Protein AF-A0A2E8JGP3-F1 (afdb_monomer_lite)

pLDDT: mean 79.1, std 20.98, range [27.05, 97.81]

Foldseek 3Di:
DQAAAPVRCLVPVLVLLADEEEEEEEEQDPPQQQVQQQQLQLQDTQAYEYEEQDDDDHDPPGDPRYDYHHDNCVPDDDVVVVVVSSCVSNPPYHYHYDYRQKHWDDPPSVPHHPRRVVVVVVVVVDPDDDTDTDRDADPDPPDPVRGDDPVPDPPPPDPDDDD

Structure (mmCIF, N/CA/C/O backbone):
data_AF-A0A2E8JGP3-F1
#
_entry.id   AF-A0A2E8JGP3-F1
#
loop_
_atom_site.group_PDB
_atom_site.id
_atom_site.type_symbol
_atom_site.label_atom_id
_atom_site.label_alt_id
_atom_site.label_comp_id
_atom_site.label_asym_id
_atom_site.label_entity_id
_atom_site.label_seq_id
_atom_site.pdbx_PDB_ins_code
_atom_site.Cartn_x
_atom_site.Cartn_y
_atom_site.Cartn_z
_atom_site.occupancy
_atom_site.B_iso_or_equiv
_atom_site.auth_seq_id
_atom_site.auth_comp_id
_atom_site.auth_asym_id
_atom_site.auth_atom_id
_atom_site.pdbx_PDB_model_num
ATOM 1 N N . MET A 1 1 ? 12.084 -7.827 -4.586 1.00 92.44 1 MET A N 1
ATOM 2 C CA . MET A 1 1 ? 10.658 -8.153 -4.754 1.00 92.44 1 MET A CA 1
ATOM 3 C C . MET A 1 1 ? 10.393 -9.460 -4.047 1.00 92.44 1 MET A C 1
ATOM 5 O O . MET A 1 1 ? 11.198 -10.370 -4.216 1.00 92.44 1 MET A O 1
ATOM 9 N N . ASP A 1 2 ? 9.310 -9.537 -3.280 1.00 96.06 2 ASP A N 1
ATOM 10 C CA . ASP A 1 2 ? 8.872 -10.766 -2.605 1.00 96.06 2 ASP A CA 1
ATOM 11 C C . ASP A 1 2 ? 8.169 -11.708 -3.589 1.00 96.06 2 ASP A C 1
ATOM 13 O O . ASP A 1 2 ? 8.316 -12.922 -3.492 1.00 96.06 2 ASP A O 1
ATOM 17 N N . TYR A 1 3 ? 7.465 -11.135 -4.573 1.00 97.81 3 TYR A N 1
ATOM 18 C CA . TYR A 1 3 ? 6.822 -11.860 -5.668 1.00 97.81 3 TYR A CA 1
ATOM 19 C C . TYR A 1 3 ? 7.290 -11.325 -7.020 1.00 97.81 3 TYR A C 1
ATOM 21 O O . TYR A 1 3 ? 7.311 -10.113 -7.258 1.00 97.81 3 TYR A O 1
ATOM 29 N N . ALA A 1 4 ? 7.642 -12.236 -7.928 1.00 96.69 4 ALA A N 1
ATOM 30 C CA . ALA A 1 4 ? 8.218 -11.883 -9.230 1.00 96.69 4 ALA A CA 1
ATOM 31 C C . ALA A 1 4 ? 7.174 -11.434 -10.269 1.00 96.69 4 ALA A C 1
ATOM 33 O O . ALA A 1 4 ? 7.537 -10.955 -11.340 1.00 96.69 4 ALA A O 1
ATOM 34 N N . SER A 1 5 ? 5.882 -11.619 -9.987 1.00 95.69 5 SER A N 1
ATOM 35 C CA . SER A 1 5 ? 4.768 -11.186 -10.840 1.00 95.69 5 SER A CA 1
ATOM 36 C C . SER A 1 5 ? 3.443 -11.189 -10.070 1.00 95.69 5 SER A C 1
ATOM 38 O O . SER A 1 5 ? 3.341 -11.795 -8.999 1.00 95.69 5 SER A O 1
ATOM 40 N N . LEU A 1 6 ? 2.392 -10.598 -10.651 1.00 94.56 6 LEU A N 1
ATOM 41 C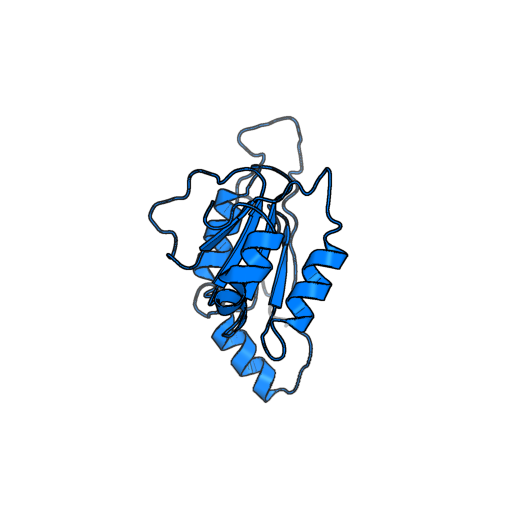 CA . LEU A 1 6 ? 1.020 -10.736 -10.139 1.00 94.56 6 LEU A CA 1
ATOM 42 C C . LEU A 1 6 ? 0.563 -12.192 -10.064 1.00 94.56 6 LEU A C 1
ATOM 44 O O . LEU A 1 6 ? -0.092 -12.579 -9.101 1.00 94.56 6 LEU A O 1
ATOM 48 N N . ASP A 1 7 ? 0.893 -13.010 -11.062 1.00 94.75 7 ASP A N 1
ATOM 49 C CA . ASP A 1 7 ? 0.491 -14.416 -11.070 1.00 94.75 7 ASP A CA 1
ATOM 50 C C . ASP A 1 7 ? 1.155 -15.210 -9.952 1.00 94.75 7 ASP A C 1
ATOM 52 O O . ASP A 1 7 ? 0.508 -16.066 -9.349 1.00 94.75 7 ASP A O 1
ATOM 56 N N . ASP A 1 8 ? 2.420 -14.917 -9.659 1.00 96.69 8 ASP A N 1
ATOM 57 C CA . ASP A 1 8 ? 3.123 -15.479 -8.509 1.00 96.69 8 ASP A CA 1
ATOM 58 C C . ASP A 1 8 ? 2.435 -15.060 -7.200 1.00 96.69 8 ASP A C 1
ATOM 60 O O . ASP A 1 8 ? 1.972 -15.916 -6.445 1.00 96.69 8 ASP A O 1
ATOM 64 N N . PHE A 1 9 ? 2.198 -13.756 -7.008 1.00 97.06 9 PHE A N 1
ATOM 65 C CA . PHE A 1 9 ? 1.468 -13.237 -5.847 1.00 97.06 9 PHE A CA 1
ATOM 66 C C . PHE A 1 9 ? 0.085 -13.885 -5.673 1.00 97.06 9 PHE A C 1
ATOM 68 O O . PHE A 1 9 ? -0.279 -14.327 -4.581 1.00 97.06 9 PHE A O 1
ATOM 75 N N . PHE A 1 10 ? -0.691 -14.022 -6.747 1.00 95.00 10 PHE A N 1
ATOM 76 C CA . PHE A 1 10 ? -2.006 -14.653 -6.679 1.00 95.00 10 PHE A CA 1
ATOM 77 C C . PHE A 1 10 ? -1.952 -16.168 -6.477 1.00 95.00 10 PHE A C 1
ATOM 79 O O . PHE A 1 10 ? -2.970 -16.740 -6.094 1.00 95.00 10 PHE A O 1
ATOM 86 N N . LYS A 1 11 ? -0.825 -16.839 -6.724 1.00 96.12 11 LYS A N 1
ATOM 87 C CA . LYS A 1 11 ? -0.667 -18.279 -6.469 1.00 96.12 11 LYS A CA 1
ATOM 88 C C . LYS A 1 11 ? -0.225 -18.553 -5.034 1.00 96.12 11 LYS A C 1
ATOM 90 O O . LYS A 1 11 ? -0.820 -19.414 -4.389 1.00 96.12 11 LYS A O 1
ATOM 95 N N . SER A 1 12 ? 0.768 -17.822 -4.533 1.00 95.88 12 SER A N 1
ATOM 96 C CA . SER A 1 12 ? 1.461 -18.119 -3.269 1.00 95.88 12 SER A CA 1
ATOM 97 C C . SER A 1 12 ? 1.223 -17.067 -2.168 1.00 95.88 12 SER A C 1
ATOM 99 O O . SER A 1 12 ? 1.230 -17.391 -0.978 1.00 95.88 12 SER A O 1
ATOM 101 N N . GLY A 1 13 ? 0.902 -15.826 -2.537 1.00 94.44 13 GLY A N 1
ATOM 102 C CA . GLY A 1 13 ? 0.777 -14.679 -1.629 1.00 94.44 13 GLY A CA 1
ATOM 103 C C . GLY A 1 13 ? -0.616 -14.382 -1.073 1.00 94.44 13 GLY A C 1
ATOM 104 O O . GLY A 1 13 ? -0.772 -13.433 -0.307 1.00 94.44 13 GLY A O 1
ATOM 105 N N . LYS A 1 14 ? -1.635 -15.197 -1.379 1.00 93.44 14 LYS A N 1
ATOM 106 C CA . LYS A 1 14 ? -3.031 -14.970 -0.931 1.00 93.44 14 LYS A CA 1
ATOM 107 C C . LYS A 1 14 ? -3.185 -14.804 0.583 1.00 93.44 14 LYS A C 1
ATOM 109 O O . LYS A 1 14 ? -4.098 -14.122 1.030 1.00 93.44 14 LYS A O 1
ATOM 114 N N . HIS A 1 15 ? -2.307 -15.419 1.372 1.00 94.69 15 HIS A N 1
ATOM 115 C CA . HIS A 1 15 ? -2.328 -15.326 2.831 1.00 94.69 15 HIS A CA 1
ATOM 116 C C . HIS A 1 15 ? -2.130 -13.885 3.345 1.00 94.69 15 HIS A C 1
ATOM 118 O O . HIS A 1 15 ? -2.603 -13.547 4.428 1.00 94.69 15 HIS A O 1
ATOM 124 N N . HIS A 1 16 ? -1.506 -13.004 2.553 1.00 95.50 16 HIS A N 1
ATOM 125 C CA . HIS A 1 16 ? -1.406 -11.575 2.859 1.00 95.50 16 HIS A CA 1
ATOM 126 C C . HIS A 1 16 ? -2.755 -10.842 2.800 1.00 95.50 16 HIS A C 1
ATOM 128 O O . HIS A 1 16 ? -2.884 -9.777 3.392 1.00 95.50 16 HIS A O 1
ATOM 134 N N . LEU A 1 17 ? -3.758 -11.412 2.126 1.00 95.00 17 LEU A N 1
ATOM 135 C CA . LEU A 1 17 ? -5.084 -10.818 1.938 1.00 95.00 17 LEU A CA 1
ATOM 136 C C . LEU A 1 17 ? -6.137 -11.341 2.931 1.00 95.00 17 LEU A C 1
ATOM 138 O O . LEU A 1 17 ? -7.307 -10.997 2.822 1.00 95.00 17 LEU A O 1
ATOM 142 N N . GLN A 1 18 ? -5.749 -12.192 3.885 1.00 92.25 18 GLN A N 1
ATOM 143 C CA . GLN A 1 18 ? -6.699 -12.913 4.743 1.00 92.25 18 GLN A CA 1
ATOM 144 C C . GLN A 1 18 ? -7.050 -12.196 6.051 1.00 92.25 18 GLN A C 1
ATOM 146 O O . GLN A 1 18 ? -7.969 -12.635 6.742 1.00 92.25 18 GLN A O 1
ATOM 151 N N . LYS A 1 19 ? -6.310 -11.149 6.444 1.00 91.31 19 LYS A N 1
ATOM 152 C CA . LYS A 1 19 ? -6.510 -10.503 7.747 1.00 91.31 19 LYS A CA 1
ATOM 153 C C . LYS A 1 19 ? -6.157 -9.019 7.762 1.00 91.31 19 LYS A C 1
ATOM 155 O O . LYS A 1 19 ? -5.018 -8.647 7.485 1.00 91.31 19 LYS A O 1
ATOM 160 N N . GLY A 1 20 ? -7.099 -8.243 8.292 1.00 87.56 20 GLY A N 1
ATOM 161 C CA . GLY A 1 20 ? -6.920 -6.872 8.758 1.00 87.56 20 GLY A CA 1
ATOM 162 C C . GLY A 1 20 ? -7.116 -5.825 7.663 1.00 87.56 20 GLY A C 1
ATOM 163 O O . GLY A 1 20 ? -7.402 -6.175 6.521 1.00 87.56 20 GLY A O 1
ATOM 164 N N . PRO A 1 21 ? -6.974 -4.531 8.000 1.00 94.31 21 PRO A N 1
ATOM 165 C CA . PRO A 1 21 ? -6.904 -3.486 6.992 1.00 94.31 21 PRO A CA 1
ATOM 166 C C . PRO A 1 21 ? -5.674 -3.690 6.110 1.00 94.31 21 PRO A C 1
ATOM 168 O O . PRO A 1 21 ? -4.544 -3.769 6.610 1.00 94.31 21 PRO A O 1
ATOM 171 N N . ILE A 1 22 ? -5.903 -3.759 4.806 1.00 95.56 22 ILE A N 1
ATOM 172 C CA . ILE A 1 22 ? -4.887 -3.962 3.780 1.00 95.56 22 ILE A CA 1
ATOM 173 C C . ILE A 1 22 ? -4.794 -2.689 2.943 1.00 95.56 22 ILE A C 1
ATOM 175 O O . ILE A 1 22 ? -5.798 -2.206 2.428 1.00 95.56 22 ILE A O 1
ATOM 179 N N . ALA A 1 23 ? -3.583 -2.165 2.807 1.00 95.88 23 ALA A N 1
ATOM 180 C CA . ALA A 1 23 ? -3.260 -1.081 1.892 1.00 95.88 23 ALA A CA 1
ATOM 181 C C . ALA A 1 23 ? -2.669 -1.653 0.599 1.00 95.88 23 ALA A C 1
ATOM 183 O O . ALA A 1 23 ? -1.815 -2.539 0.652 1.00 95.88 23 ALA A O 1
ATOM 184 N N . LEU A 1 24 ? -3.098 -1.131 -0.544 1.00 96.75 24 LEU A N 1
ATOM 185 C CA . LEU A 1 24 ? -2.589 -1.449 -1.871 1.00 96.75 24 LEU A CA 1
ATOM 186 C C . LEU A 1 24 ? -1.980 -0.184 -2.478 1.00 96.75 24 LEU A C 1
ATOM 188 O O . LEU A 1 24 ? -2.687 0.800 -2.667 1.00 96.75 24 LEU A O 1
ATOM 192 N N . ILE A 1 25 ? -0.690 -0.225 -2.790 1.00 95.81 25 ILE A N 1
ATOM 193 C CA . ILE A 1 25 ? 0.025 0.882 -3.427 1.00 95.81 25 ILE A CA 1
ATOM 194 C C . ILE A 1 25 ? 0.273 0.511 -4.882 1.00 95.81 25 ILE A C 1
ATOM 196 O O . ILE A 1 25 ? 0.984 -0.458 -5.155 1.00 95.81 25 ILE A O 1
ATOM 200 N N . PHE A 1 26 ? -0.296 1.274 -5.806 1.00 95.75 26 PHE A N 1
ATOM 201 C CA . PHE A 1 26 ? -0.002 1.185 -7.232 1.00 95.75 26 PHE A CA 1
ATOM 202 C C . PHE A 1 26 ? 1.055 2.238 -7.567 1.00 95.75 26 PHE A C 1
ATOM 204 O O . PHE A 1 26 ? 0.733 3.405 -7.742 1.00 95.75 26 PHE A O 1
ATOM 211 N N . ALA A 1 27 ? 2.328 1.842 -7.580 1.00 94.06 27 ALA A N 1
ATOM 212 C CA . ALA A 1 27 ? 3.422 2.781 -7.806 1.00 94.06 27 ALA A CA 1
ATOM 213 C C . ALA A 1 27 ? 3.753 2.867 -9.298 1.00 94.06 27 ALA A C 1
ATOM 215 O O . ALA A 1 27 ? 4.270 1.908 -9.883 1.00 94.06 27 ALA A O 1
ATOM 216 N N . GLU A 1 28 ? 3.440 4.008 -9.905 1.00 89.25 28 GLU A N 1
ATOM 217 C CA . GLU A 1 28 ? 3.705 4.261 -11.323 1.00 89.25 28 GLU A CA 1
ATOM 218 C C . GLU A 1 28 ? 5.183 4.591 -11.547 1.00 89.25 28 GLU A C 1
ATOM 220 O O . GLU A 1 28 ? 5.796 4.094 -12.491 1.00 89.25 28 GLU A O 1
ATOM 225 N N . ASP A 1 29 ? 5.786 5.336 -10.624 1.00 88.75 29 ASP A N 1
ATOM 226 C CA . ASP A 1 29 ? 7.205 5.677 -10.621 1.00 88.75 29 ASP A CA 1
ATOM 227 C C . ASP A 1 29 ? 7.793 5.662 -9.193 1.00 88.75 29 ASP A C 1
ATOM 229 O O . ASP A 1 29 ? 7.193 5.140 -8.247 1.00 88.75 29 ASP A O 1
ATOM 233 N N . ASP A 1 30 ? 9.030 6.137 -9.049 1.00 89.06 30 ASP A N 1
ATOM 234 C CA . ASP A 1 30 ? 9.745 6.215 -7.776 1.00 89.06 30 ASP A CA 1
ATOM 235 C C . ASP A 1 30 ? 9.542 7.546 -7.031 1.00 89.06 30 ASP A C 1
ATOM 237 O O . ASP A 1 30 ? 9.991 7.675 -5.884 1.00 89.06 30 ASP A O 1
ATOM 241 N N . VAL A 1 31 ? 8.836 8.514 -7.626 1.00 88.88 31 VAL A N 1
ATOM 242 C CA . VAL A 1 31 ? 8.618 9.842 -7.044 1.00 88.88 31 VAL A CA 1
ATOM 243 C C . VAL A 1 31 ? 7.714 9.718 -5.820 1.00 88.88 31 VAL A C 1
ATOM 245 O O . VAL A 1 31 ? 6.646 9.113 -5.867 1.00 88.88 31 VAL A O 1
ATOM 248 N N . GLU A 1 32 ? 8.159 10.264 -4.683 1.00 90.06 32 GLU A N 1
ATOM 249 C CA . GLU A 1 32 ? 7.442 10.219 -3.397 1.00 90.06 32 GLU A CA 1
ATOM 250 C C . GLU A 1 32 ? 7.066 8.812 -2.898 1.00 90.06 32 GLU A C 1
ATOM 252 O O . GLU A 1 32 ? 6.307 8.650 -1.939 1.00 90.06 32 GLU A O 1
ATOM 257 N N . LEU A 1 33 ? 7.614 7.751 -3.491 1.00 92.56 33 LEU A N 1
ATOM 258 C CA . LEU A 1 33 ? 7.210 6.399 -3.135 1.00 92.56 33 LEU A CA 1
ATOM 259 C C . LEU A 1 33 ? 7.673 6.021 -1.720 1.00 92.56 33 LEU A C 1
ATOM 261 O O . LEU A 1 33 ? 6.925 5.416 -0.952 1.00 92.56 33 LEU A O 1
ATOM 265 N N . ALA A 1 34 ? 8.896 6.404 -1.343 1.00 92.69 34 ALA A N 1
ATOM 266 C CA . ALA A 1 34 ? 9.446 6.106 -0.021 1.00 92.69 34 ALA A CA 1
ATOM 267 C C . ALA A 1 34 ? 8.680 6.818 1.109 1.00 92.69 34 ALA A C 1
ATOM 269 O O . ALA A 1 34 ? 8.364 6.193 2.126 1.00 92.69 34 ALA A O 1
ATOM 270 N N . SER A 1 35 ? 8.353 8.101 0.928 1.00 92.06 35 SER A N 1
ATOM 271 C CA . SER A 1 35 ? 7.560 8.906 1.868 1.00 92.06 35 SER A CA 1
ATOM 272 C C . SER A 1 35 ? 6.128 8.381 1.971 1.00 92.06 35 SER A C 1
ATOM 274 O O . SER A 1 35 ? 5.627 8.188 3.082 1.00 92.06 35 SER A O 1
ATOM 276 N N . THR A 1 36 ? 5.516 8.033 0.839 1.00 93.25 36 THR A N 1
ATOM 277 C CA . THR A 1 36 ? 4.190 7.402 0.771 1.00 93.25 36 THR A CA 1
ATOM 278 C C . THR A 1 36 ? 4.147 6.085 1.553 1.00 93.25 36 THR A C 1
ATOM 280 O O . THR A 1 36 ? 3.269 5.880 2.399 1.00 93.25 36 THR A O 1
ATOM 283 N N . ILE A 1 37 ? 5.120 5.194 1.327 1.00 93.81 37 ILE A N 1
ATOM 284 C CA . ILE A 1 37 ? 5.241 3.919 2.051 1.00 93.81 37 ILE A CA 1
ATOM 285 C C . ILE A 1 37 ? 5.421 4.173 3.553 1.00 93.81 37 ILE A C 1
ATOM 287 O O . ILE A 1 37 ? 4.745 3.546 4.377 1.00 93.81 37 ILE A O 1
ATOM 291 N N . LEU A 1 38 ? 6.308 5.102 3.927 1.00 92.56 38 LEU A N 1
ATOM 292 C CA . LEU A 1 38 ? 6.578 5.428 5.325 1.00 92.56 38 LEU A CA 1
ATOM 293 C C . LEU A 1 38 ? 5.325 5.951 6.035 1.00 92.56 38 LEU A C 1
ATOM 295 O O . LEU A 1 38 ? 5.033 5.492 7.142 1.00 92.56 38 LEU A O 1
ATOM 299 N N . HIS A 1 39 ? 4.576 6.862 5.409 1.00 91.88 39 HIS A N 1
ATOM 300 C CA . HIS A 1 39 ? 3.327 7.405 5.947 1.00 91.88 39 HIS A CA 1
ATOM 301 C C . HIS A 1 39 ? 2.331 6.294 6.277 1.00 91.88 39 HIS A C 1
ATOM 303 O O . HIS A 1 39 ? 1.957 6.110 7.436 1.00 91.88 39 HIS A O 1
ATOM 309 N N . HIS A 1 40 ? 1.989 5.461 5.294 1.00 93.12 40 HIS A N 1
ATOM 310 C CA . HIS A 1 40 ? 0.999 4.398 5.477 1.00 93.12 40 HIS A CA 1
ATOM 311 C C . HIS A 1 40 ? 1.473 3.309 6.448 1.00 93.12 40 HIS A C 1
ATOM 313 O O . HIS A 1 40 ? 0.659 2.725 7.167 1.00 93.12 40 HIS A O 1
ATOM 319 N N . SER A 1 41 ? 2.785 3.075 6.564 1.00 92.69 41 SER A N 1
ATOM 320 C CA . SER A 1 41 ? 3.339 2.162 7.578 1.00 92.69 41 SER A CA 1
ATOM 321 C C . SER A 1 41 ? 3.034 2.612 9.011 1.00 92.69 41 SER A C 1
ATOM 323 O O . SER A 1 41 ? 2.792 1.784 9.900 1.00 92.69 41 SER A O 1
ATOM 325 N N . LYS A 1 42 ? 2.980 3.929 9.244 1.00 92.31 42 LYS A N 1
ATOM 326 C CA . LYS A 1 42 ? 2.681 4.509 10.557 1.00 92.31 42 LYS A CA 1
ATOM 327 C C . LYS A 1 42 ? 1.197 4.402 10.895 1.00 92.31 42 LYS A C 1
ATOM 329 O O . LYS A 1 42 ? 0.884 4.119 12.049 1.00 92.31 42 LYS A O 1
ATOM 334 N N . LEU A 1 43 ? 0.317 4.467 9.891 1.00 92.69 43 LEU A N 1
ATOM 335 C CA . LEU A 1 43 ? -1.143 4.388 10.049 1.00 92.69 43 LEU A CA 1
ATOM 336 C C . LEU A 1 43 ? -1.662 3.026 10.549 1.00 92.69 43 LEU A C 1
ATOM 338 O O . LEU A 1 43 ? -2.826 2.905 10.925 1.00 92.69 43 LEU A O 1
ATOM 342 N N . GLY A 1 44 ? -0.822 1.986 10.593 1.00 92.50 44 GLY A N 1
ATOM 343 C CA . GLY A 1 44 ? -1.174 0.722 11.249 1.00 92.50 44 GLY A CA 1
ATOM 344 C C . GLY A 1 44 ? -1.991 -0.247 10.392 1.00 92.50 44 GLY A C 1
ATOM 345 O O . GLY A 1 44 ? -2.735 -1.061 10.937 1.00 92.50 44 GLY A O 1
ATOM 346 N N . PHE A 1 45 ? -1.833 -0.205 9.066 1.00 94.19 45 PHE A N 1
ATOM 347 C CA . PHE A 1 45 ? -2.299 -1.290 8.197 1.00 94.19 45 PHE A CA 1
ATOM 348 C C . PHE A 1 45 ? -1.679 -2.631 8.616 1.00 94.19 45 PHE A C 1
ATOM 350 O O . PHE A 1 45 ? -0.513 -2.704 9.012 1.00 94.19 45 PHE A O 1
ATOM 357 N N . THR A 1 46 ? -2.441 -3.720 8.507 1.00 94.81 46 THR A N 1
ATOM 358 C CA . THR A 1 46 ? -1.919 -5.067 8.801 1.00 94.81 46 THR A CA 1
ATOM 359 C C . THR A 1 46 ? -0.952 -5.524 7.717 1.00 94.81 46 THR A C 1
ATOM 361 O O . THR A 1 46 ? 0.075 -6.138 8.018 1.00 94.81 46 THR A O 1
ATOM 364 N N . LYS A 1 47 ? -1.262 -5.192 6.462 1.00 95.69 47 LYS A N 1
ATOM 365 C CA . LYS A 1 47 ? -0.395 -5.410 5.306 1.00 95.69 47 LYS A CA 1
ATOM 366 C C . LYS A 1 47 ? -0.430 -4.199 4.392 1.00 95.69 47 LYS A C 1
ATOM 368 O O . LYS A 1 47 ? -1.487 -3.610 4.188 1.00 95.69 47 LYS A O 1
ATOM 373 N N . ILE A 1 48 ? 0.731 -3.869 3.843 1.00 96.44 48 ILE A N 1
ATOM 374 C CA . ILE A 1 48 ? 0.875 -2.929 2.736 1.00 96.44 48 ILE A CA 1
ATOM 375 C C . ILE A 1 48 ? 1.411 -3.749 1.571 1.00 96.44 48 ILE A C 1
ATOM 377 O O . ILE A 1 48 ? 2.473 -4.354 1.688 1.00 96.44 48 ILE A O 1
ATOM 381 N N . ILE A 1 49 ? 0.665 -3.826 0.478 1.00 97.38 49 ILE A N 1
ATOM 382 C CA . ILE A 1 49 ? 1.076 -4.534 -0.731 1.00 97.38 49 ILE A CA 1
ATOM 383 C C . ILE A 1 49 ? 1.378 -3.480 -1.781 1.00 97.38 49 ILE A C 1
ATOM 385 O O . ILE A 1 49 ? 0.504 -2.695 -2.132 1.00 97.38 49 ILE A O 1
ATOM 389 N N . ILE A 1 50 ? 2.612 -3.460 -2.266 1.00 96.88 50 ILE A N 1
ATOM 390 C CA . ILE A 1 50 ? 3.049 -2.540 -3.307 1.00 96.88 50 ILE A CA 1
ATOM 391 C C . ILE A 1 50 ? 3.203 -3.277 -4.636 1.00 96.88 50 ILE A C 1
ATOM 393 O O . ILE A 1 50 ? 3.878 -4.305 -4.714 1.00 96.88 50 ILE A O 1
ATOM 397 N N . PHE A 1 51 ? 2.594 -2.717 -5.676 1.00 96.69 51 PHE A N 1
ATOM 398 C CA . PHE A 1 51 ? 2.727 -3.125 -7.068 1.00 96.69 51 PHE A CA 1
ATOM 399 C C . PHE A 1 51 ? 3.649 -2.125 -7.764 1.00 96.69 51 PHE A C 1
ATOM 401 O O . PHE A 1 51 ? 3.268 -0.976 -7.965 1.00 96.69 51 PHE A O 1
ATOM 408 N N . THR A 1 52 ? 4.879 -2.541 -8.065 1.00 95.19 52 THR A N 1
ATOM 409 C CA . THR A 1 52 ? 5.916 -1.650 -8.611 1.00 95.19 52 THR A CA 1
ATOM 410 C C . THR A 1 52 ? 6.936 -2.411 -9.456 1.00 95.19 52 THR A C 1
ATOM 412 O O . THR A 1 52 ? 7.117 -3.619 -9.292 1.00 95.19 52 THR A O 1
ATOM 415 N N . LYS A 1 53 ? 7.664 -1.708 -10.328 1.00 94.44 53 LYS A N 1
ATOM 416 C CA . LYS A 1 53 ? 8.823 -2.249 -11.061 1.00 94.44 53 LYS A CA 1
ATOM 417 C C . LYS A 1 53 ? 10.086 -2.290 -10.203 1.00 94.44 53 LYS A C 1
ATOM 419 O O . LYS A 1 53 ? 10.926 -3.169 -10.400 1.00 94.44 53 LYS A O 1
ATOM 424 N N . ALA A 1 54 ? 10.224 -1.359 -9.262 1.00 93.81 54 ALA A N 1
ATOM 425 C CA . ALA A 1 54 ? 11.413 -1.200 -8.435 1.00 93.81 54 ALA A CA 1
ATOM 426 C C . ALA A 1 54 ? 11.048 -0.691 -7.035 1.00 93.81 54 ALA A C 1
ATOM 428 O O . ALA A 1 54 ? 10.172 0.150 -6.868 1.00 93.81 54 ALA A O 1
ATOM 429 N N . MET A 1 55 ? 11.732 -1.217 -6.020 1.00 93.62 55 MET A N 1
ATOM 430 C CA . MET A 1 55 ? 11.579 -0.743 -4.646 1.00 93.62 55 MET A CA 1
ATOM 431 C C . MET A 1 55 ? 12.497 0.457 -4.404 1.00 93.62 55 MET A C 1
ATOM 433 O O . MET A 1 55 ? 13.670 0.378 -4.781 1.00 93.62 55 MET A O 1
ATOM 437 N N . PRO A 1 56 ? 12.020 1.523 -3.739 1.00 91.94 56 PRO A N 1
ATOM 438 C CA . PRO A 1 56 ? 12.894 2.598 -3.305 1.00 91.94 56 PRO A CA 1
ATOM 439 C C . PRO A 1 56 ? 13.726 2.145 -2.101 1.00 91.94 56 PRO A C 1
ATOM 441 O O . PRO A 1 56 ? 13.400 1.170 -1.414 1.00 91.94 56 PRO A O 1
ATOM 444 N N . THR A 1 57 ? 14.776 2.900 -1.792 1.00 90.81 57 THR A N 1
ATOM 445 C CA . THR A 1 57 ? 15.460 2.771 -0.504 1.00 90.81 57 THR A CA 1
ATOM 446 C C . THR A 1 57 ? 14.530 3.264 0.602 1.00 90.81 57 THR A C 1
ATOM 448 O O . THR A 1 57 ? 14.124 4.424 0.601 1.00 90.81 57 THR A O 1
ATOM 451 N N . LEU A 1 58 ? 14.181 2.385 1.543 1.00 89.06 58 LEU A N 1
ATOM 452 C CA . LEU A 1 58 ? 13.308 2.725 2.665 1.00 89.06 58 LEU A CA 1
ATOM 453 C C . LEU A 1 58 ? 14.120 3.137 3.904 1.00 89.06 58 LEU A C 1
ATOM 455 O O . LEU A 1 58 ? 15.170 2.540 4.163 1.00 89.06 58 LEU A O 1
ATOM 459 N N . PRO A 1 59 ? 13.633 4.111 4.695 1.00 81.44 59 PRO A N 1
ATOM 460 C CA . PRO A 1 59 ? 14.202 4.434 6.002 1.00 81.44 59 PRO A CA 1
ATOM 461 C C . PRO A 1 59 ? 14.145 3.249 6.973 1.00 81.44 59 PRO A C 1
ATOM 463 O O . PRO A 1 59 ? 13.288 2.367 6.860 1.00 81.44 59 PRO A O 1
ATOM 466 N N . SER A 1 60 ? 15.036 3.238 7.964 1.00 79.75 60 SER A N 1
ATOM 467 C CA . SER A 1 60 ? 15.126 2.158 8.954 1.00 79.75 60 SER A CA 1
ATOM 468 C C . SER A 1 60 ? 13.922 2.096 9.900 1.00 79.75 60 SER A C 1
ATOM 470 O O . SER A 1 60 ? 13.679 1.045 10.491 1.00 79.75 60 SER A O 1
ATOM 472 N N . GLU A 1 61 ? 13.142 3.175 10.033 1.00 76.50 61 GLU A N 1
ATOM 473 C CA . GLU A 1 61 ? 11.953 3.229 10.896 1.00 76.50 61 GLU A CA 1
ATOM 474 C C . GLU A 1 61 ? 10.713 2.531 10.303 1.00 76.50 61 GLU A C 1
ATOM 476 O O . GLU A 1 61 ? 9.636 2.540 10.908 1.00 76.50 61 GLU A O 1
ATOM 481 N N . PHE A 1 62 ? 10.833 1.935 9.117 1.00 80.12 62 PHE A N 1
ATOM 482 C CA . PHE A 1 62 ? 9.731 1.273 8.433 1.00 80.12 62 PHE A CA 1
ATOM 483 C C . PHE A 1 62 ? 9.284 -0.023 9.146 1.00 80.12 62 PHE A C 1
ATOM 485 O O . PHE A 1 62 ? 10.091 -0.890 9.489 1.00 80.12 62 PHE A O 1
ATOM 492 N N . LYS A 1 63 ? 7.969 -0.197 9.352 1.00 74.62 63 LYS A N 1
ATOM 493 C CA . LYS A 1 63 ? 7.409 -1.426 9.948 1.00 74.62 63 LYS A CA 1
ATOM 494 C C . LYS A 1 63 ? 7.476 -2.583 8.955 1.00 74.62 63 LYS A C 1
ATOM 496 O O . LYS A 1 63 ? 7.029 -2.439 7.833 1.00 74.62 63 LYS A O 1
ATOM 501 N N . ASN A 1 64 ? 7.915 -3.770 9.377 1.00 79.06 64 ASN A N 1
ATOM 502 C CA . ASN A 1 64 ? 8.074 -4.942 8.499 1.00 79.06 64 ASN A CA 1
ATOM 503 C C . ASN A 1 64 ? 6.740 -5.620 8.073 1.00 79.06 64 ASN A C 1
ATOM 505 O O . ASN A 1 64 ? 6.528 -6.813 8.297 1.00 79.06 64 ASN A O 1
ATOM 509 N N . ASN A 1 65 ? 5.801 -4.857 7.508 1.00 90.75 65 ASN A N 1
ATOM 510 C CA . ASN A 1 65 ? 4.497 -5.311 7.012 1.00 90.75 65 ASN A CA 1
ATOM 511 C C . ASN A 1 65 ? 4.293 -5.063 5.501 1.00 90.75 65 ASN A C 1
ATOM 513 O O . ASN A 1 65 ? 3.177 -5.273 5.011 1.00 90.75 65 ASN A O 1
ATOM 517 N N . LEU A 1 66 ? 5.345 -4.650 4.783 1.00 95.12 66 LEU A N 1
ATOM 518 C CA . LEU A 1 66 ? 5.345 -4.498 3.326 1.00 95.12 66 LEU A CA 1
ATOM 519 C C . LEU A 1 66 ? 5.424 -5.843 2.624 1.00 95.12 66 LEU A C 1
ATOM 521 O O . LEU A 1 66 ? 6.112 -6.753 3.081 1.00 95.12 66 LEU A O 1
ATOM 525 N N . VAL A 1 67 ? 4.769 -5.921 1.478 1.00 96.56 67 VAL A N 1
ATOM 526 C CA . VAL A 1 67 ? 4.873 -7.016 0.528 1.00 96.56 67 VAL A CA 1
ATOM 527 C C . VAL A 1 67 ? 5.039 -6.411 -0.856 1.00 96.56 67 VAL A C 1
ATOM 529 O O . VAL A 1 67 ? 4.178 -5.661 -1.310 1.00 96.56 67 VAL A O 1
ATOM 532 N N . SER A 1 68 ? 6.137 -6.732 -1.527 1.00 96.44 68 SER A N 1
ATOM 533 C CA . SER A 1 68 ? 6.488 -6.179 -2.833 1.00 96.44 68 SER A CA 1
ATOM 534 C C . SER A 1 68 ? 6.189 -7.157 -3.969 1.00 96.44 68 SER A C 1
ATOM 536 O O . SER A 1 68 ? 6.689 -8.285 -3.992 1.00 96.44 68 SER A O 1
ATOM 538 N N . VAL A 1 69 ? 5.374 -6.717 -4.928 1.00 97.44 69 VAL A N 1
ATOM 539 C CA . VAL A 1 69 ? 4.967 -7.485 -6.109 1.00 97.44 69 VAL A CA 1
ATOM 540 C C . VAL A 1 69 ? 5.454 -6.760 -7.357 1.00 97.44 69 VAL A C 1
ATOM 542 O O . VAL A 1 69 ? 5.109 -5.600 -7.582 1.00 97.44 69 VAL A O 1
ATOM 545 N N . TYR A 1 70 ? 6.235 -7.453 -8.185 1.00 96.00 70 TYR A N 1
ATOM 546 C CA . TYR A 1 70 ? 6.675 -6.892 -9.458 1.00 96.00 70 TYR A CA 1
ATOM 547 C C . TYR A 1 70 ? 5.498 -6.733 -10.430 1.00 96.00 70 TYR A C 1
ATOM 549 O O . TYR A 1 70 ? 4.873 -7.730 -10.811 1.00 96.00 70 TYR A O 1
ATOM 557 N N . VAL A 1 71 ? 5.218 -5.494 -10.846 1.00 94.50 71 VAL A N 1
ATOM 558 C CA . VAL A 1 71 ? 4.189 -5.154 -11.845 1.00 94.50 71 VAL A CA 1
ATOM 559 C C . VAL A 1 71 ? 4.655 -3.983 -12.700 1.00 94.50 71 VAL A C 1
ATOM 561 O O . VAL A 1 71 ? 5.138 -2.986 -12.172 1.00 94.50 71 VAL A O 1
ATOM 564 N N . ASP A 1 72 ? 4.472 -4.087 -14.015 1.00 92.38 72 ASP A N 1
ATOM 565 C CA . ASP A 1 72 ? 4.654 -2.978 -14.949 1.00 92.38 72 ASP A CA 1
ATOM 566 C C . ASP A 1 72 ? 3.309 -2.305 -15.257 1.00 92.38 72 ASP A C 1
ATOM 568 O O . ASP A 1 72 ? 2.644 -2.642 -16.237 1.00 92.38 72 ASP A O 1
ATOM 572 N N . LEU A 1 73 ? 2.911 -1.350 -14.413 1.00 88.06 73 LEU A N 1
ATOM 573 C CA . LEU A 1 73 ? 1.606 -0.686 -14.518 1.00 88.06 73 LEU A CA 1
ATOM 574 C C . LEU A 1 73 ? 1.407 0.082 -15.837 1.00 88.06 73 LEU A C 1
ATOM 576 O O . LEU A 1 73 ? 0.271 0.211 -16.283 1.00 88.06 73 LEU A O 1
ATOM 580 N N . PHE A 1 74 ? 2.482 0.518 -16.507 1.00 85.88 74 PHE A N 1
ATOM 581 C CA . PHE A 1 74 ? 2.384 1.196 -17.807 1.00 85.88 74 PHE A CA 1
ATOM 582 C C . PHE A 1 74 ? 2.016 0.255 -18.953 1.00 85.88 74 PHE A C 1
ATOM 584 O O . PHE A 1 74 ? 1.357 0.671 -19.903 1.00 85.88 74 PHE A O 1
ATOM 591 N N . ASN A 1 75 ? 2.484 -0.996 -18.901 1.00 81.19 75 ASN A N 1
ATOM 592 C CA . ASN A 1 75 ? 2.383 -1.907 -20.039 1.00 81.19 75 ASN A CA 1
ATOM 593 C C . ASN A 1 75 ? 1.306 -2.982 -19.884 1.00 81.19 75 ASN A C 1
ATOM 595 O O . ASN A 1 75 ? 0.861 -3.488 -20.911 1.00 81.19 75 ASN A O 1
ATOM 599 N N . SER A 1 76 ? 0.919 -3.362 -18.658 1.00 74.00 76 SER A N 1
ATOM 600 C CA . SER A 1 76 ? -0.191 -4.277 -18.311 1.00 74.00 76 SER A CA 1
ATOM 601 C C . SER A 1 76 ? 0.068 -4.889 -16.924 1.00 74.00 76 SER A C 1
ATOM 603 O O . SER A 1 76 ? 1.224 -5.181 -16.599 1.00 74.00 76 SER A O 1
ATOM 605 N N . PRO A 1 77 ? -0.971 -5.199 -16.124 1.00 78.38 77 PRO A N 1
ATOM 606 C CA . PRO A 1 77 ? -2.404 -5.159 -16.447 1.00 78.38 77 PRO A CA 1
ATOM 607 C C . PRO A 1 77 ? -3.134 -3.917 -15.932 1.00 78.38 77 PRO A C 1
ATOM 609 O O . PRO A 1 77 ? -2.626 -3.186 -15.088 1.00 78.38 77 PRO A O 1
ATOM 612 N N . GLU A 1 78 ? -4.370 -3.721 -16.411 1.00 87.06 78 GLU A N 1
ATOM 613 C CA . GLU A 1 78 ? -5.275 -2.701 -15.875 1.00 87.06 78 GLU A CA 1
ATOM 614 C C . GLU A 1 78 ? -5.464 -2.874 -14.363 1.00 87.06 78 GLU A C 1
ATOM 616 O O . GLU A 1 78 ? -5.780 -3.962 -13.869 1.00 87.06 78 GLU A O 1
ATOM 621 N N . ILE A 1 79 ? -5.339 -1.772 -13.626 1.00 89.75 79 ILE A N 1
ATOM 622 C CA . ILE A 1 79 ? -5.471 -1.744 -12.165 1.00 89.75 79 ILE A CA 1
ATOM 623 C C . ILE A 1 79 ? -6.842 -2.273 -11.713 1.00 89.75 79 ILE A C 1
ATOM 625 O O . ILE A 1 79 ? -6.929 -3.008 -10.728 1.00 89.75 79 ILE A O 1
ATOM 629 N N . SER A 1 80 ? -7.900 -2.007 -12.486 1.00 88.50 80 SER A N 1
ATOM 630 C CA . SER A 1 80 ? -9.254 -2.531 -12.259 1.00 88.50 80 SER A CA 1
ATOM 631 C C . SER A 1 80 ? -9.285 -4.066 -12.160 1.00 88.50 80 SER A C 1
ATOM 633 O O . SER A 1 80 ? -9.964 -4.626 -11.297 1.00 88.50 80 SER A O 1
ATOM 635 N N . VAL A 1 81 ? -8.504 -4.768 -12.989 1.00 91.12 81 VAL A N 1
ATOM 636 C CA . VAL A 1 81 ? -8.407 -6.236 -13.004 1.00 91.12 81 VAL A CA 1
ATOM 637 C C . VAL A 1 81 ? -7.715 -6.742 -11.741 1.00 91.12 81 VAL A C 1
ATOM 639 O O . VAL A 1 81 ? -8.150 -7.736 -11.151 1.00 91.12 81 VAL A O 1
ATOM 642 N N . ILE A 1 82 ? -6.667 -6.044 -11.297 1.00 93.81 82 ILE A N 1
ATOM 643 C CA . ILE A 1 82 ? -5.946 -6.364 -10.060 1.00 93.81 82 ILE A CA 1
ATOM 644 C C . ILE A 1 82 ? -6.887 -6.203 -8.861 1.00 93.81 82 ILE A C 1
ATOM 646 O O . ILE A 1 82 ? -7.047 -7.144 -8.081 1.00 93.81 82 ILE A O 1
ATOM 650 N N . ILE A 1 83 ? -7.556 -5.050 -8.753 1.00 91.69 83 ILE A N 1
ATOM 651 C CA . ILE A 1 83 ? -8.489 -4.732 -7.663 1.00 91.69 83 ILE A CA 1
ATOM 652 C C . ILE A 1 83 ? -9.634 -5.743 -7.617 1.00 91.69 83 ILE A C 1
ATOM 654 O O . ILE A 1 83 ? -9.906 -6.306 -6.559 1.00 91.69 83 ILE A O 1
ATOM 658 N N . ASN A 1 84 ? -10.265 -6.047 -8.754 1.00 91.75 84 ASN A N 1
ATOM 659 C CA . ASN A 1 84 ? -11.356 -7.024 -8.813 1.00 91.75 84 ASN A CA 1
ATOM 660 C C . ASN A 1 84 ? -10.918 -8.404 -8.308 1.00 91.75 84 ASN A C 1
ATOM 662 O O . ASN A 1 84 ? -11.638 -9.055 -7.548 1.00 91.75 84 ASN A O 1
ATOM 666 N N . LYS A 1 85 ? -9.713 -8.844 -8.682 1.00 93.69 85 LYS A N 1
ATOM 667 C CA . LYS A 1 85 ? -9.166 -10.120 -8.216 1.00 93.69 85 LYS A CA 1
ATOM 668 C C . LYS A 1 85 ? -8.838 -10.091 -6.724 1.00 93.69 85 LYS A C 1
ATOM 670 O O . LYS A 1 85 ? -9.093 -11.077 -6.035 1.00 93.69 85 LYS A O 1
ATOM 675 N N . ILE A 1 86 ? -8.324 -8.974 -6.209 1.00 94.31 86 ILE A N 1
ATOM 676 C CA . ILE A 1 86 ? -8.078 -8.798 -4.774 1.00 94.31 86 ILE A CA 1
ATOM 677 C C . ILE A 1 86 ? -9.391 -8.781 -3.991 1.00 94.31 86 ILE A C 1
ATOM 679 O O . ILE A 1 86 ? -9.472 -9.487 -2.997 1.00 94.31 86 ILE A O 1
ATOM 683 N N . ASN A 1 87 ? -10.431 -8.088 -4.455 1.00 89.81 87 ASN A N 1
ATOM 684 C CA . ASN A 1 87 ? -11.739 -8.040 -3.789 1.00 89.81 87 ASN A CA 1
ATOM 685 C C . ASN A 1 87 ? -12.362 -9.433 -3.607 1.00 89.81 87 ASN A C 1
ATOM 687 O O . ASN A 1 87 ? -12.973 -9.711 -2.577 1.00 89.81 87 ASN A O 1
ATOM 691 N N . ILE A 1 88 ? -12.162 -10.338 -4.570 1.00 92.06 88 ILE A N 1
ATOM 692 C CA . ILE A 1 88 ? -12.590 -11.741 -4.448 1.00 92.06 88 ILE A CA 1
ATOM 693 C C . ILE A 1 88 ? -11.786 -12.473 -3.359 1.00 92.06 88 ILE A C 1
ATOM 695 O O . ILE A 1 88 ? -12.342 -13.261 -2.596 1.00 92.06 88 ILE A O 1
ATOM 699 N N . LEU A 1 89 ? -10.473 -12.235 -3.285 1.00 93.25 89 LEU A N 1
ATOM 700 C CA . LEU A 1 89 ? -9.560 -12.930 -2.368 1.00 93.25 89 LEU A CA 1
ATOM 701 C C . LEU A 1 89 ? -9.577 -12.374 -0.937 1.00 93.25 89 LEU A C 1
ATOM 703 O O . LEU A 1 89 ? -9.359 -13.128 0.007 1.00 93.25 89 LEU A O 1
ATOM 707 N N . ALA A 1 90 ? -9.829 -11.077 -0.790 1.00 91.62 90 ALA A N 1
ATOM 708 C CA . ALA A 1 90 ? -9.857 -10.327 0.460 1.00 91.62 90 ALA A CA 1
ATOM 709 C C . ALA A 1 90 ? -11.292 -10.139 0.977 1.00 91.62 90 ALA A C 1
ATOM 711 O O . ALA A 1 90 ? -11.585 -9.166 1.668 1.00 91.62 90 ALA A O 1
ATOM 712 N N . SER A 1 91 ? -12.207 -11.048 0.619 1.00 85.56 91 SER A N 1
ATOM 713 C CA . SER A 1 91 ? -13.603 -10.968 1.048 1.00 85.56 91 SER A CA 1
ATOM 714 C C . SER A 1 91 ? -13.686 -10.787 2.569 1.00 85.56 91 SER A C 1
ATOM 716 O O . SER A 1 91 ? -13.029 -11.497 3.333 1.00 85.56 91 SER A O 1
ATOM 718 N N . SER A 1 92 ? -14.504 -9.829 3.008 1.00 85.31 92 SER A N 1
ATOM 719 C CA . SER A 1 92 ? -14.663 -9.433 4.419 1.00 85.31 92 SER A CA 1
ATOM 720 C C . SER A 1 92 ? -13.459 -8.723 5.059 1.00 85.31 92 SER A C 1
ATOM 722 O O . SER A 1 92 ? -13.435 -8.569 6.279 1.00 85.31 92 SER A O 1
ATOM 724 N N . GLN A 1 93 ? -12.467 -8.286 4.277 1.00 90.88 93 GLN A N 1
ATOM 725 C CA . GLN A 1 93 ? -11.391 -7.412 4.751 1.00 90.88 93 GLN A CA 1
ATOM 726 C C . GLN A 1 93 ? -11.595 -5.977 4.265 1.00 90.88 93 GLN A C 1
ATOM 728 O O . GLN A 1 93 ? -12.163 -5.735 3.202 1.00 90.88 93 GLN A O 1
ATOM 733 N N . TRP A 1 94 ? -11.078 -5.022 5.035 1.00 90.50 94 TRP A N 1
ATOM 734 C CA . TRP A 1 94 ? -10.984 -3.636 4.594 1.00 90.50 94 TRP A CA 1
ATOM 735 C C . TRP A 1 94 ? -9.784 -3.475 3.670 1.00 90.50 94 TRP A C 1
ATOM 737 O O . TRP A 1 94 ? -8.653 -3.759 4.067 1.00 90.50 94 TRP A O 1
ATOM 747 N N . VAL A 1 95 ? -10.034 -3.008 2.451 1.00 91.94 95 VAL A N 1
ATOM 748 C CA . VAL A 1 95 ? -9.003 -2.745 1.446 1.00 91.94 95 VAL A CA 1
ATOM 749 C C . VAL A 1 95 ? -9.016 -1.258 1.115 1.00 91.94 95 VAL A C 1
ATOM 751 O O . VAL A 1 95 ? -10.052 -0.708 0.752 1.00 91.94 95 VAL A O 1
ATOM 754 N N . TYR A 1 96 ? -7.860 -0.619 1.243 1.00 92.88 96 TYR A N 1
ATOM 755 C CA . TYR A 1 96 ? -7.605 0.749 0.808 1.00 92.88 96 TYR A CA 1
ATOM 756 C C . TYR A 1 96 ? -6.583 0.702 -0.324 1.00 92.88 96 TYR A C 1
ATOM 758 O O . TYR A 1 96 ? -5.567 0.027 -0.181 1.00 92.88 96 TYR A O 1
ATOM 766 N N . PHE A 1 97 ? -6.838 1.375 -1.443 1.00 93.56 97 PHE A N 1
ATOM 767 C CA . PHE A 1 97 ? -5.903 1.430 -2.563 1.00 93.56 97 PHE A CA 1
ATOM 768 C C . PHE A 1 97 ? -5.645 2.867 -2.996 1.00 93.56 97 PHE A C 1
ATOM 770 O O . PHE A 1 97 ? -6.543 3.699 -2.887 1.00 93.56 97 PHE A O 1
ATOM 777 N N . PHE A 1 98 ? -4.419 3.128 -3.440 1.00 93.06 98 PHE A N 1
ATOM 778 C CA . PHE A 1 98 ? -3.922 4.464 -3.753 1.00 93.06 98 PHE A CA 1
ATOM 779 C C . PHE A 1 98 ? -2.638 4.387 -4.596 1.00 93.06 98 PHE A C 1
ATOM 781 O O . PHE A 1 98 ? -2.035 3.313 -4.737 1.00 93.06 98 PHE A O 1
ATOM 788 N N . TYR A 1 99 ? -2.232 5.520 -5.153 1.00 92.25 99 TYR A N 1
ATOM 789 C CA . TYR A 1 99 ? -1.014 5.694 -5.943 1.00 92.25 99 TYR A CA 1
ATOM 790 C C . TYR A 1 99 ? 0.138 6.273 -5.112 1.00 92.25 99 TYR A C 1
ATOM 792 O O . TYR A 1 99 ? -0.044 6.715 -3.977 1.00 92.25 99 TYR A O 1
ATOM 800 N N . ASN A 1 100 ? 1.365 6.255 -5.642 1.00 91.12 100 ASN A N 1
ATOM 801 C CA . ASN A 1 100 ? 2.448 7.011 -5.010 1.00 91.12 100 ASN A CA 1
ATOM 802 C C . ASN A 1 100 ? 2.113 8.516 -4.977 1.00 91.12 100 ASN A C 1
ATOM 804 O O . ASN A 1 100 ? 1.475 9.021 -5.890 1.00 91.12 100 ASN A O 1
ATOM 808 N N . ALA A 1 101 ? 2.523 9.204 -3.906 1.00 88.56 101 ALA A N 1
ATOM 809 C CA . ALA A 1 101 ? 2.174 10.592 -3.567 1.00 88.56 101 ALA A CA 1
ATOM 810 C C . ALA A 1 101 ? 0.733 10.855 -3.076 1.00 88.56 101 ALA A C 1
ATOM 812 O O . ALA A 1 101 ? 0.433 11.986 -2.691 1.00 88.56 101 ALA A O 1
ATOM 813 N N . GLU A 1 102 ? -0.132 9.840 -2.995 1.00 88.94 102 GLU A N 1
ATOM 814 C CA . GLU A 1 102 ? -1.433 9.954 -2.327 1.00 88.94 102 GLU A CA 1
ATOM 815 C C . GLU A 1 102 ? -1.289 9.641 -0.831 1.00 88.94 102 GLU A C 1
ATOM 817 O O . GLU A 1 102 ? -0.705 8.623 -0.458 1.00 88.94 102 GLU A O 1
ATOM 822 N N . TYR A 1 103 ? -1.835 10.496 0.042 1.00 88.06 103 TYR A N 1
ATOM 823 C CA . TYR A 1 103 ? -1.717 10.361 1.500 1.00 88.06 103 TYR A CA 1
ATOM 824 C C . TYR A 1 103 ? -3.083 10.287 2.192 1.00 88.06 103 TYR A C 1
ATOM 826 O O . TYR A 1 103 ? -3.929 11.168 2.030 1.00 88.06 103 TYR A O 1
ATOM 834 N N . LEU A 1 104 ? -3.276 9.261 3.030 1.00 89.00 104 LEU A N 1
ATOM 835 C CA . LEU A 1 104 ? -4.475 9.109 3.856 1.00 89.00 104 LEU A CA 1
ATOM 836 C C . LEU A 1 104 ? -4.353 9.872 5.183 1.00 89.00 104 LEU A C 1
ATOM 838 O O . LEU A 1 104 ? -3.480 9.565 5.996 1.00 89.00 104 LEU A O 1
ATOM 842 N N . PHE A 1 105 ? -5.292 10.779 5.450 1.00 86.69 105 PHE A N 1
ATOM 843 C CA . PHE A 1 105 ? -5.451 11.439 6.749 1.00 86.69 105 PHE A CA 1
ATOM 844 C C . PHE A 1 105 ? -6.851 11.200 7.322 1.00 86.69 105 PHE A C 1
ATOM 846 O O . PHE A 1 105 ? -7.849 11.177 6.600 1.00 86.69 105 PHE A O 1
ATOM 853 N N . PHE A 1 106 ? -6.929 11.035 8.641 1.00 83.69 106 PHE A N 1
ATOM 854 C CA . PHE A 1 106 ? -8.181 10.910 9.389 1.00 83.69 106 PHE A CA 1
ATOM 855 C C . PHE A 1 106 ? -8.008 11.502 10.797 1.00 83.69 106 PHE A C 1
ATOM 857 O O . PHE A 1 106 ? -6.873 11.635 11.258 1.00 83.69 106 PHE A O 1
ATOM 864 N N . PRO A 1 107 ? -9.094 11.876 11.501 1.00 84.50 107 PRO A N 1
ATOM 865 C CA . PRO A 1 107 ? -8.983 12.515 12.809 1.00 84.50 107 PRO A CA 1
ATOM 866 C C . PRO A 1 107 ? -8.118 11.715 13.791 1.00 84.50 107 PRO A C 1
ATOM 868 O O . PRO A 1 107 ? -8.385 10.540 14.053 1.00 84.50 107 PRO A O 1
ATOM 871 N N . PHE A 1 108 ? -7.116 12.387 14.363 1.00 85.56 108 PHE A N 1
ATOM 872 C CA . PHE A 1 108 ? -6.153 11.826 15.313 1.00 85.56 108 PHE A CA 1
ATOM 873 C C . PHE A 1 108 ? -5.269 10.697 14.746 1.00 85.56 108 PHE A C 1
ATOM 875 O O . PHE A 1 108 ? -4.802 9.862 15.525 1.00 85.56 108 PHE A O 1
ATOM 882 N N . CYS A 1 109 ? -5.016 10.644 13.430 1.00 86.75 109 CYS A N 1
ATOM 883 C CA . CYS A 1 109 ? -4.168 9.618 12.799 1.00 86.75 109 CYS A CA 1
ATOM 884 C C . CYS A 1 109 ? -2.711 9.591 13.300 1.00 86.75 109 CYS A C 1
ATOM 886 O O . CYS A 1 109 ? -1.997 8.619 13.068 1.00 86.75 109 CYS A O 1
ATOM 888 N N . GLU A 1 110 ? -2.268 10.622 14.022 1.00 86.19 110 GLU A N 1
ATOM 889 C CA . GLU A 1 110 ? -0.973 10.668 14.711 1.00 86.19 110 GLU A CA 1
ATOM 890 C C . GLU A 1 110 ? -0.928 9.747 15.938 1.00 86.19 110 GLU A C 1
ATOM 892 O O . GLU A 1 110 ? 0.146 9.332 16.371 1.00 86.19 110 GLU A O 1
ATOM 897 N N . THR A 1 111 ? -2.092 9.447 16.520 1.00 88.12 111 THR A N 1
ATOM 898 C CA . THR A 1 111 ? -2.224 8.665 17.763 1.00 88.12 111 THR A CA 1
ATOM 899 C C . THR A 1 111 ? -3.160 7.466 17.639 1.00 88.12 111 THR A C 1
ATOM 901 O O . THR A 1 111 ? -3.148 6.606 18.515 1.00 88.12 111 THR A O 1
ATOM 904 N N . ARG A 1 112 ? -3.948 7.386 16.560 1.00 89.56 112 ARG A N 1
ATOM 905 C CA . ARG A 1 112 ? -4.887 6.299 16.274 1.00 89.56 112 ARG A CA 1
ATOM 906 C C . ARG A 1 112 ? -4.538 5.607 14.967 1.00 89.56 112 ARG A C 1
ATOM 908 O O . ARG A 1 112 ? -4.205 6.245 13.973 1.00 89.56 112 ARG A O 1
ATOM 915 N N . SER A 1 113 ? -4.675 4.291 14.965 1.00 91.94 113 SER A N 1
ATOM 916 C CA . SER A 1 113 ? -4.484 3.436 13.800 1.00 91.94 113 SER A CA 1
ATOM 917 C C . SER A 1 113 ? -5.737 3.342 12.926 1.00 91.94 113 SER A C 1
ATOM 919 O O . SER A 1 113 ? -6.866 3.542 13.377 1.00 91.94 113 SER A O 1
ATOM 921 N N . VAL A 1 114 ? -5.544 2.930 11.672 1.00 91.38 114 VAL A N 1
ATOM 922 C CA . VAL A 1 114 ? -6.632 2.583 10.745 1.00 91.38 114 VAL A CA 1
ATOM 923 C C . VAL A 1 114 ? -7.503 1.464 11.318 1.00 91.38 114 VAL A C 1
ATOM 925 O O . VAL A 1 114 ? -8.713 1.481 11.138 1.00 91.38 114 VAL A O 1
ATOM 928 N N . ALA A 1 115 ? -6.932 0.510 12.055 1.00 88.88 115 ALA A N 1
ATOM 929 C CA . ALA A 1 115 ? -7.722 -0.535 12.704 1.00 88.88 115 ALA A CA 1
ATOM 930 C C . ALA A 1 115 ? -8.693 0.039 13.754 1.00 88.88 115 ALA A C 1
ATOM 932 O O . ALA A 1 115 ? -9.856 -0.356 13.787 1.00 88.88 115 ALA A O 1
ATOM 933 N N . GLU A 1 116 ? -8.247 0.998 14.572 1.00 88.19 116 GLU A N 1
ATOM 934 C CA . GLU A 1 116 ? -9.102 1.682 15.555 1.00 88.19 116 GLU A CA 1
ATOM 935 C C . GLU A 1 116 ? -10.171 2.545 14.877 1.00 88.19 116 GLU A C 1
ATOM 937 O O . GLU A 1 116 ? -11.329 2.535 15.298 1.00 88.19 116 GLU A O 1
ATOM 942 N N . LEU A 1 117 ? -9.806 3.240 13.795 1.00 86.75 117 LEU A N 1
ATOM 943 C CA . LEU A 1 117 ? -10.738 3.994 12.955 1.00 86.75 117 LEU A CA 1
ATOM 944 C C . LEU A 1 117 ? -11.852 3.099 12.395 1.00 86.75 117 LEU A C 1
ATOM 946 O O . LEU A 1 117 ? -13.029 3.454 12.479 1.00 86.75 117 LEU A O 1
ATOM 950 N N . LEU A 1 118 ? -11.489 1.938 11.847 1.00 85.75 118 LEU A N 1
ATOM 951 C CA . LEU A 1 118 ? -12.434 0.977 11.277 1.00 85.75 118 LEU A CA 1
ATOM 952 C C . LEU A 1 118 ? -13.297 0.308 12.349 1.00 85.75 118 LEU A C 1
ATOM 954 O O . LEU A 1 118 ? -14.486 0.093 12.121 1.00 85.75 118 LEU A O 1
ATOM 958 N N . ASN A 1 119 ? -12.734 0.018 13.526 1.00 83.75 119 ASN A N 1
ATOM 959 C CA . ASN A 1 119 ? -13.499 -0.535 14.641 1.00 83.75 119 ASN A CA 1
ATOM 960 C C . ASN A 1 119 ? -14.588 0.447 15.099 1.00 83.75 119 ASN A C 1
ATOM 962 O O . ASN A 1 119 ? -15.750 0.060 15.186 1.00 83.75 119 ASN A O 1
ATOM 966 N N . PHE A 1 120 ? -14.239 1.728 15.271 1.00 74.75 120 PHE A N 1
ATOM 967 C CA . PHE A 1 120 ? -15.204 2.784 15.597 1.00 74.75 120 PHE A CA 1
ATOM 968 C C . PHE A 1 120 ? -16.318 2.907 14.540 1.00 74.75 120 PHE A C 1
ATOM 970 O O . PHE A 1 120 ? -17.494 2.997 14.875 1.00 74.75 120 PHE A O 1
ATOM 977 N N . HIS A 1 121 ? -15.980 2.833 13.249 1.00 68.94 121 HIS A N 1
ATOM 978 C CA . HIS A 1 121 ? -16.977 2.915 12.172 1.00 68.94 121 HIS A CA 1
ATOM 979 C C . HIS A 1 121 ? -17.879 1.680 12.064 1.00 68.94 121 HIS A C 1
ATOM 981 O O . HIS A 1 121 ? -19.045 1.802 11.679 1.00 68.94 121 HIS A O 1
ATOM 987 N N . SER A 1 122 ? -17.368 0.496 12.409 1.00 64.44 122 SER A N 1
ATOM 988 C CA . SER A 1 122 ? -18.175 -0.727 12.426 1.00 64.44 122 SER A CA 1
ATOM 989 C C . SER A 1 122 ? -19.305 -0.657 13.461 1.00 64.44 122 SER A C 1
ATOM 991 O O . SER A 1 122 ? -20.405 -1.149 13.202 1.00 64.44 122 SER A O 1
ATOM 993 N N . GLU A 1 123 ? -19.081 0.042 14.580 1.00 65.50 123 GLU A N 1
ATOM 994 C CA . GLU A 1 123 ? -20.106 0.321 15.593 1.00 65.50 123 GLU A CA 1
ATOM 995 C C . GLU A 1 123 ? -21.198 1.266 15.053 1.00 65.50 123 GLU A C 1
ATOM 997 O O . GLU A 1 123 ? -22.376 1.100 15.378 1.00 65.50 123 GLU A O 1
ATOM 1002 N N . GLU A 1 124 ? -20.846 2.187 14.148 1.00 60.25 124 GLU A N 1
ATOM 1003 C CA . GLU A 1 124 ? -21.782 3.102 13.473 1.00 60.25 124 GLU A CA 1
ATOM 1004 C C . GLU A 1 124 ? -22.509 2.492 12.250 1.00 60.25 124 GLU A C 1
ATOM 1006 O O . GLU A 1 124 ? -23.334 3.169 11.632 1.00 60.25 124 GLU A O 1
ATOM 1011 N N . ARG A 1 125 ? -22.246 1.222 11.889 1.00 60.50 125 ARG A N 1
ATOM 1012 C CA . ARG A 1 125 ? -22.806 0.521 10.705 1.00 60.50 125 ARG A CA 1
ATOM 1013 C C . ARG A 1 125 ? -22.618 1.254 9.363 1.00 60.50 125 ARG A C 1
ATOM 1015 O O . ARG A 1 125 ? -23.460 1.135 8.472 1.00 60.50 125 ARG A O 1
ATOM 1022 N N . ARG A 1 126 ? -21.529 2.004 9.179 1.00 59.12 126 ARG A N 1
ATOM 1023 C CA . ARG A 1 126 ? -21.219 2.616 7.873 1.00 59.12 126 ARG A CA 1
ATOM 1024 C C . ARG A 1 126 ? -20.407 1.656 7.006 1.00 59.12 126 ARG A C 1
ATOM 1026 O O . ARG A 1 126 ? -19.348 1.198 7.416 1.00 59.12 126 ARG A O 1
ATOM 1033 N N . GLU A 1 127 ? -20.893 1.388 5.795 1.00 54.09 127 GLU A N 1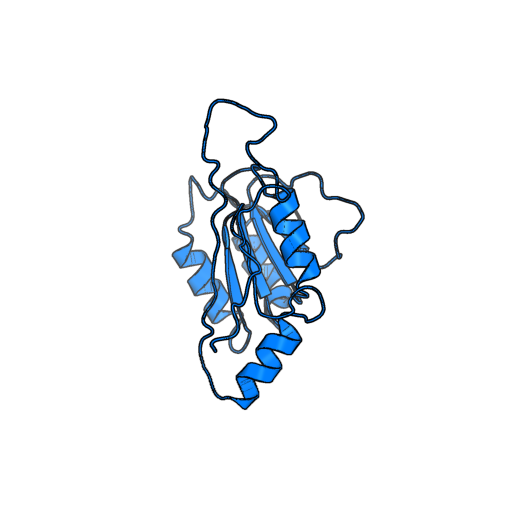
ATOM 1034 C CA . GLU A 1 127 ? -20.217 0.521 4.812 1.00 54.09 127 GLU A CA 1
ATOM 1035 C C . GLU A 1 127 ? -19.102 1.242 4.029 1.00 54.09 127 GLU A C 1
ATOM 1037 O O . GLU A 1 127 ? -18.343 0.604 3.306 1.00 54.09 127 GLU A O 1
ATOM 1042 N N . ALA A 1 128 ? -18.977 2.565 4.179 1.00 53.16 128 ALA A N 1
ATOM 1043 C CA . ALA A 1 128 ? -17.958 3.382 3.526 1.00 53.16 128 ALA A CA 1
ATOM 1044 C C . ALA A 1 128 ? -17.535 4.560 4.415 1.00 53.16 128 ALA A C 1
ATOM 1046 O O . ALA A 1 128 ? -18.313 5.046 5.242 1.00 53.16 128 ALA A O 1
ATOM 1047 N N . MET A 1 129 ? -16.303 5.031 4.223 1.00 58.28 129 MET A N 1
ATOM 1048 C CA . MET A 1 129 ? -15.708 6.128 4.983 1.00 58.28 129 MET A CA 1
ATOM 1049 C C . MET A 1 129 ? -15.452 7.329 4.073 1.00 58.28 129 MET A C 1
ATOM 1051 O O . MET A 1 129 ? -14.960 7.170 2.959 1.00 58.28 129 MET A O 1
ATOM 1055 N N . LEU A 1 130 ? -15.758 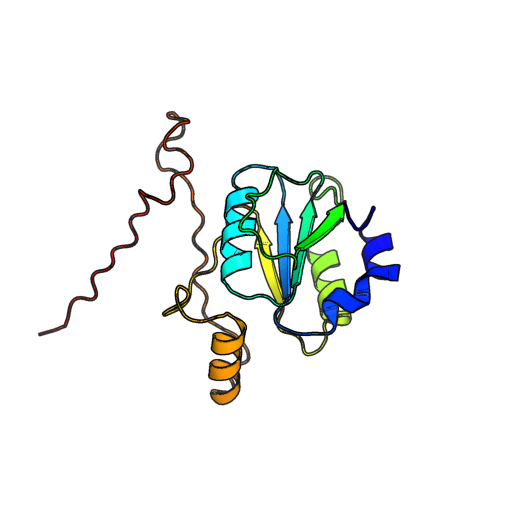8.533 4.561 1.00 45.31 130 LEU A N 1
ATOM 1056 C CA . LEU A 1 130 ? -15.326 9.767 3.913 1.00 45.31 130 LEU A CA 1
ATOM 1057 C C . LEU A 1 130 ? -13.834 9.961 4.207 1.00 45.31 130 LEU A C 1
ATOM 1059 O O . LEU A 1 130 ? -13.455 10.213 5.349 1.00 45.31 130 LEU A O 1
ATOM 1063 N N . THR A 1 131 ? -12.999 9.824 3.186 1.00 50.81 131 THR A N 1
ATOM 1064 C CA . THR A 1 131 ? -11.557 10.079 3.255 1.00 50.81 131 THR A CA 1
ATOM 1065 C C . THR A 1 131 ? -11.217 11.301 2.424 1.00 50.81 131 THR A C 1
ATOM 1067 O O . THR A 1 131 ? -11.696 11.433 1.299 1.00 50.81 131 THR A O 1
ATOM 1070 N N . PHE A 1 132 ? -10.364 12.172 2.955 1.00 50.34 132 PHE A N 1
ATOM 1071 C CA . PHE A 1 132 ? -9.712 13.195 2.148 1.00 50.34 132 PHE A CA 1
ATOM 1072 C C . PHE A 1 132 ? -8.392 12.609 1.660 1.00 50.34 132 PHE A C 1
ATOM 1074 O O . PHE A 1 132 ? -7.512 12.314 2.468 1.00 50.34 132 PHE A O 1
ATOM 1081 N N . VAL A 1 133 ? -8.292 12.396 0.352 1.00 55.69 133 VAL A N 1
ATOM 1082 C CA . VAL A 1 133 ? -7.019 12.131 -0.319 1.00 55.69 133 VAL A CA 1
ATOM 1083 C C . VAL A 1 133 ? -6.485 13.490 -0.745 1.00 55.69 133 VAL A C 1
ATOM 1085 O O . VAL A 1 133 ? -7.199 14.258 -1.392 1.00 55.69 133 VAL A O 1
ATOM 1088 N N . VAL A 1 134 ? -5.279 13.824 -0.298 1.00 56.75 134 VAL A N 1
ATOM 1089 C CA . VAL A 1 134 ? -4.585 15.040 -0.724 1.00 56.75 134 VAL A CA 1
ATOM 1090 C C . VAL A 1 134 ? -3.486 14.617 -1.681 1.00 56.75 134 VAL A C 1
ATOM 1092 O O . VAL A 1 134 ? -2.537 13.961 -1.256 1.00 56.75 134 VAL A O 1
ATOM 1095 N N . ASP A 1 135 ? -3.613 15.018 -2.942 1.00 55.81 135 ASP A N 1
ATOM 1096 C CA . ASP A 1 135 ? -2.513 14.949 -3.897 1.00 55.81 135 ASP A CA 1
ATOM 1097 C C . ASP A 1 135 ? -1.558 16.112 -3.646 1.00 55.81 135 ASP A C 1
ATOM 1099 O O . ASP A 1 135 ? -1.941 17.289 -3.706 1.00 55.81 135 ASP A O 1
ATOM 1103 N N . LEU A 1 136 ? -0.299 15.795 -3.356 1.00 54.66 136 LEU A N 1
ATOM 1104 C CA . LEU A 1 136 ? 0.744 16.806 -3.268 1.00 54.66 136 LEU A CA 1
ATOM 1105 C C . LEU A 1 136 ? 1.251 17.124 -4.676 1.00 54.66 136 LEU A C 1
ATOM 1107 O O . LEU A 1 136 ? 2.191 16.510 -5.169 1.00 54.66 136 LEU A O 1
ATOM 1111 N N . TYR A 1 137 ? 0.654 18.134 -5.305 1.00 49.78 137 TYR A N 1
ATOM 1112 C CA . TYR A 1 137 ? 1.263 18.813 -6.447 1.00 49.78 137 TYR A CA 1
ATOM 1113 C C . TYR A 1 137 ? 1.854 20.138 -5.983 1.00 49.78 137 TYR A C 1
ATOM 1115 O O . TYR A 1 137 ? 1.186 20.945 -5.329 1.00 49.78 137 TYR A O 1
ATOM 1123 N N . THR A 1 138 ? 3.118 20.383 -6.310 1.00 44.03 138 THR A N 1
ATOM 1124 C CA . THR A 1 138 ? 3.763 21.647 -5.964 1.00 44.03 138 THR A CA 1
ATOM 1125 C C . THR A 1 138 ? 3.334 22.774 -6.884 1.00 44.03 138 THR A C 1
ATOM 1127 O O . THR A 1 138 ? 3.010 22.585 -8.054 1.00 44.03 138 THR A O 1
ATOM 1130 N N . LYS A 1 139 ? 3.279 23.980 -6.314 1.00 41.28 139 LYS A N 1
ATOM 1131 C CA . LYS A 1 139 ? 2.764 25.179 -6.983 1.00 41.28 139 LYS A CA 1
ATOM 1132 C C . LYS A 1 139 ? 3.720 25.723 -8.056 1.00 41.28 139 LYS A C 1
ATOM 1134 O O . LYS A 1 139 ? 3.280 26.513 -8.885 1.00 41.28 139 LYS A O 1
ATOM 1139 N N . ASP A 1 140 ? 4.989 25.308 -8.053 1.00 43.22 140 ASP A N 1
ATOM 1140 C CA . ASP A 1 140 ? 6.024 25.818 -8.955 1.00 43.22 140 ASP A CA 1
ATOM 1141 C C . ASP A 1 140 ? 6.968 24.700 -9.436 1.00 43.22 140 ASP A C 1
ATOM 1143 O O . ASP A 1 140 ? 7.744 24.137 -8.666 1.00 43.22 140 ASP A O 1
ATOM 1147 N N . PHE A 1 141 ? 6.936 24.398 -10.737 1.00 46.12 141 PHE A N 1
ATOM 1148 C CA . PHE A 1 141 ? 7.710 23.319 -11.377 1.00 46.12 141 PHE A CA 1
ATOM 1149 C C . PHE A 1 141 ? 9.204 23.643 -11.581 1.00 46.12 141 PHE A C 1
ATOM 1151 O O . PHE A 1 141 ? 9.910 22.913 -12.276 1.00 46.12 141 PHE A O 1
ATOM 1158 N N . THR A 1 142 ? 9.701 24.758 -11.038 1.00 50.50 142 THR A N 1
ATOM 1159 C CA . THR A 1 142 ? 11.039 25.288 -11.358 1.00 50.50 142 THR A CA 1
ATOM 1160 C C . THR A 1 142 ? 12.065 25.154 -10.231 1.00 50.50 142 THR A C 1
ATOM 1162 O O . THR A 1 142 ? 13.242 25.426 -10.467 1.00 50.50 142 THR A O 1
ATOM 1165 N N . ASN A 1 143 ? 11.671 24.679 -9.041 1.00 47.38 143 ASN A N 1
ATOM 1166 C CA . ASN A 1 143 ? 12.578 24.511 -7.903 1.00 47.38 143 ASN A CA 1
ATOM 1167 C C . ASN A 1 143 ? 12.577 23.062 -7.357 1.00 47.38 143 ASN A C 1
ATOM 1169 O O . ASN A 1 143 ? 11.664 22.684 -6.623 1.00 47.38 143 ASN A O 1
ATOM 1173 N N . PRO A 1 144 ? 13.609 22.245 -7.649 1.00 48.91 144 PRO A N 1
ATOM 1174 C CA . PRO A 1 144 ? 13.678 20.842 -7.223 1.00 48.91 144 PRO A CA 1
ATOM 1175 C C . PRO A 1 144 ? 13.764 20.630 -5.703 1.00 48.91 144 PRO A C 1
ATOM 1177 O O . PRO A 1 144 ? 13.517 19.524 -5.236 1.00 48.91 144 PRO A O 1
ATOM 1180 N N . ALA A 1 145 ? 14.137 21.657 -4.930 1.00 47.62 145 ALA A N 1
ATOM 1181 C CA . ALA A 1 145 ? 14.325 21.551 -3.480 1.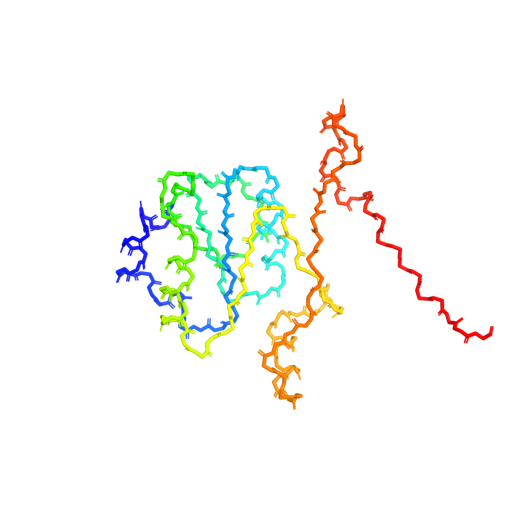00 47.62 145 ALA A CA 1
ATOM 1182 C C . ALA A 1 145 ? 13.031 21.760 -2.667 1.00 47.62 145 ALA A C 1
ATOM 1184 O O . ALA A 1 145 ? 12.969 21.363 -1.508 1.00 47.62 145 ALA A O 1
ATOM 1185 N N . GLU A 1 146 ? 12.000 22.357 -3.271 1.00 42.94 146 GLU A N 1
ATOM 1186 C CA . GLU A 1 146 ? 10.689 22.617 -2.646 1.00 42.94 146 GLU A CA 1
ATOM 1187 C C . GLU A 1 146 ? 9.579 21.738 -3.244 1.00 42.94 146 GLU A C 1
ATOM 1189 O O . GLU A 1 146 ? 8.437 21.774 -2.793 1.00 42.94 146 GLU A O 1
ATOM 1194 N N . ALA A 1 147 ? 9.920 20.924 -4.249 1.00 38.78 147 ALA A N 1
ATOM 1195 C CA . ALA A 1 147 ? 8.990 20.139 -5.053 1.00 38.78 147 ALA A CA 1
ATOM 1196 C C . ALA A 1 147 ? 8.275 19.005 -4.285 1.00 38.78 147 ALA A C 1
ATOM 1198 O O . ALA A 1 147 ? 7.339 18.424 -4.829 1.00 38.78 147 ALA A O 1
ATOM 1199 N N . THR A 1 148 ? 8.688 18.688 -3.050 1.00 46.75 148 THR A N 1
ATOM 1200 C CA . THR A 1 148 ? 8.213 17.501 -2.309 1.00 46.75 148 THR A CA 1
ATOM 1201 C C . THR A 1 148 ? 8.181 17.652 -0.777 1.00 46.75 148 THR A C 1
ATOM 1203 O O . THR A 1 148 ? 8.063 16.678 -0.034 1.00 46.75 148 THR A O 1
ATOM 1206 N N . SER A 1 149 ? 8.278 18.870 -0.240 1.00 38.06 149 SER A N 1
ATOM 1207 C CA . SER A 1 149 ? 8.372 19.076 1.212 1.00 38.06 149 SER A CA 1
ATOM 1208 C C . SER A 1 149 ? 7.011 19.014 1.929 1.00 38.06 149 SER A C 1
ATOM 1210 O O . SER A 1 149 ? 6.187 19.920 1.789 1.00 38.06 149 SER A O 1
ATOM 1212 N N . LEU A 1 150 ? 6.832 18.012 2.799 1.00 48.94 150 LEU A N 1
ATOM 1213 C CA . LEU A 1 150 ? 5.738 17.906 3.788 1.00 48.94 150 LEU A CA 1
ATOM 1214 C C . LEU A 1 150 ? 5.692 19.082 4.792 1.00 48.94 150 LEU A C 1
ATOM 1216 O O . LEU A 1 150 ? 4.681 19.287 5.454 1.00 48.94 150 LEU A O 1
ATOM 1220 N N . GLU A 1 151 ? 6.772 19.862 4.924 1.00 42.12 151 GLU A N 1
ATOM 1221 C CA . GLU A 1 151 ? 6.858 20.988 5.871 1.00 42.12 151 GLU A CA 1
ATOM 1222 C C . GLU A 1 151 ? 6.133 22.263 5.403 1.00 42.12 151 GLU A C 1
ATOM 1224 O O . GLU A 1 151 ? 5.836 23.128 6.225 1.00 42.12 151 GLU A O 1
ATOM 1229 N N . TYR A 1 152 ? 5.792 22.377 4.113 1.00 35.12 152 TYR A N 1
ATOM 1230 C CA . TYR A 1 152 ? 5.134 23.562 3.537 1.00 35.12 152 TYR A CA 1
ATOM 1231 C C . TYR A 1 152 ? 3.677 23.311 3.126 1.00 35.12 152 TYR A C 1
ATOM 1233 O O . TYR A 1 152 ? 3.106 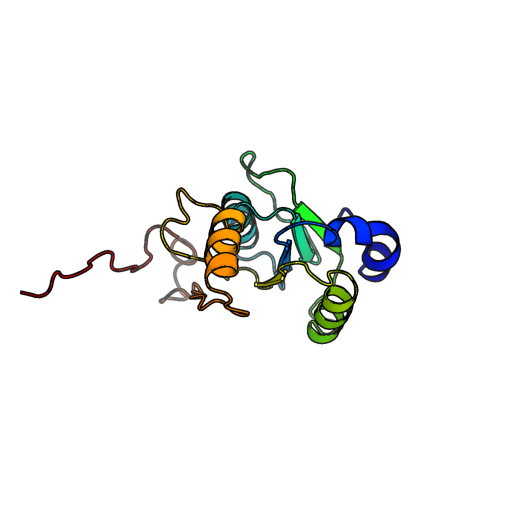24.039 2.309 1.00 35.12 152 TYR A O 1
ATOM 1241 N N . THR A 1 153 ? 3.043 22.278 3.681 1.00 36.62 153 THR A N 1
ATOM 1242 C CA . THR A 1 153 ? 1.630 22.007 3.419 1.00 36.62 153 THR A CA 1
ATOM 1243 C C . THR A 1 153 ? 0.760 23.047 4.131 1.00 36.62 153 THR A C 1
ATOM 1245 O O . THR A 1 153 ? 0.767 23.157 5.355 1.00 36.62 153 THR A O 1
ATOM 1248 N N . LEU A 1 154 ? -0.044 23.795 3.368 1.00 37.97 154 LEU A N 1
ATOM 1249 C CA . LEU A 1 154 ? -1.092 24.685 3.884 1.00 37.97 154 LEU A CA 1
ATOM 1250 C C . LEU A 1 154 ? -2.297 23.866 4.388 1.00 37.97 154 LEU A C 1
ATOM 1252 O O . LEU A 1 154 ? -3.423 24.035 3.927 1.00 37.97 154 LEU A O 1
ATOM 1256 N N . ALA A 1 155 ? -2.073 22.966 5.345 1.00 37.53 155 ALA A N 1
ATOM 1257 C CA . ALA A 1 155 ? -3.143 22.410 6.159 1.00 37.53 155 ALA A CA 1
ATOM 1258 C C . ALA A 1 155 ? -3.439 23.427 7.266 1.00 37.53 155 ALA A C 1
ATOM 1260 O O . ALA A 1 155 ? -2.796 23.451 8.313 1.00 37.53 155 ALA A O 1
ATOM 1261 N N . ASN A 1 156 ? -4.368 24.340 6.990 1.00 31.52 156 ASN A N 1
ATOM 1262 C CA . ASN A 1 156 ? -4.786 25.359 7.940 1.00 31.5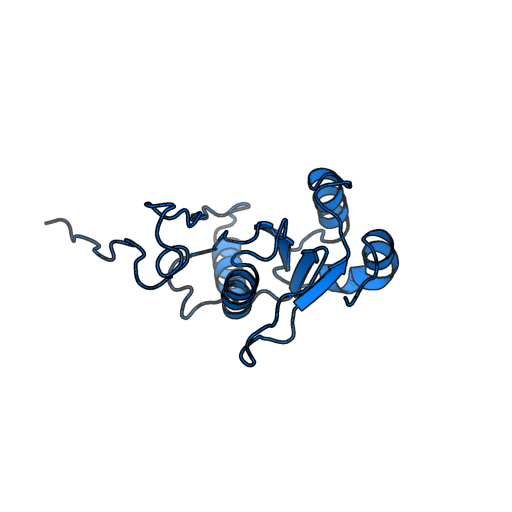2 156 ASN A CA 1
ATOM 1263 C C . ASN A 1 156 ? -5.430 24.679 9.166 1.00 31.52 156 ASN A C 1
ATOM 1265 O O . ASN A 1 156 ? -6.591 24.275 9.134 1.00 31.52 156 ASN A O 1
ATOM 1269 N N . SER A 1 157 ? -4.665 24.530 10.246 1.00 33.00 157 SER A N 1
ATOM 1270 C CA . SER A 1 157 ? -5.068 23.939 11.526 1.00 33.00 157 SER A CA 1
ATOM 1271 C C . SER A 1 157 ? -5.780 24.949 12.432 1.00 33.00 157 SER A C 1
ATOM 1273 O O . SER A 1 157 ? -5.510 25.042 13.628 1.00 33.00 157 SER A O 1
ATOM 1275 N N . THR A 1 158 ? -6.723 25.715 11.881 1.00 29.58 158 THR A N 1
ATOM 1276 C CA . THR A 1 158 ? -7.553 26.627 12.677 1.00 29.58 158 THR A CA 1
ATOM 1277 C C . THR A 1 158 ? -9.022 26.241 12.570 1.00 29.58 158 THR A C 1
ATOM 1279 O O . THR A 1 158 ? -9.763 26.677 11.695 1.00 29.58 158 THR A O 1
ATOM 1282 N N . GLY A 1 159 ? -9.463 25.411 13.516 1.00 28.86 159 GLY A N 1
ATOM 1283 C CA . GLY A 1 159 ? -10.865 25.408 13.906 1.00 28.86 159 GLY A CA 1
ATOM 1284 C C . GLY A 1 159 ? -11.179 26.759 14.540 1.00 28.86 159 GLY A C 1
ATOM 1285 O O . GLY A 1 159 ? -10.791 27.008 15.679 1.00 28.86 159 GLY A O 1
ATOM 1286 N N . SER A 1 160 ? -11.844 27.650 13.806 1.00 27.05 160 SER A N 1
ATOM 1287 C CA . SER A 1 160 ? -12.479 28.819 14.412 1.00 27.05 160 SER A CA 1
ATOM 1288 C C . SER A 1 160 ? -13.618 28.341 15.318 1.00 27.05 160 SER A C 1
ATOM 1290 O O . SER A 1 160 ? -14.541 27.693 14.817 1.00 27.05 160 SER A O 1
ATOM 1292 N N . PRO A 1 161 ? -13.619 28.655 16.625 1.00 31.86 161 PRO A N 1
ATOM 1293 C CA . PRO A 1 161 ? -14.846 28.578 17.393 1.00 31.86 161 PRO A CA 1
ATOM 1294 C C . PRO A 1 161 ? -15.779 29.685 16.897 1.00 31.86 161 PRO A C 1
ATOM 1296 O O . PRO A 1 161 ? -15.411 30.858 16.847 1.00 31.86 161 PRO A O 1
ATOM 1299 N N . ALA A 1 162 ? -16.982 29.290 16.497 1.00 31.34 162 ALA A N 1
ATOM 1300 C CA . ALA A 1 162 ? -18.079 30.217 16.311 1.00 31.34 162 ALA A CA 1
ATOM 1301 C C . ALA A 1 162 ? -18.440 30.840 17.668 1.00 31.34 162 ALA A C 1
ATOM 1303 O O . ALA A 1 162 ? -18.806 30.124 18.603 1.00 31.34 162 ALA A O 1
ATOM 1304 N N . SER A 1 163 ? -18.355 32.165 17.746 1.00 32.62 163 SER A N 1
ATOM 1305 C CA . SER A 1 163 ? -19.144 33.013 18.644 1.00 32.62 163 SER A CA 1
ATOM 1306 C C . SER A 1 163 ? -19.313 34.377 18.001 1.00 32.62 163 SER A C 1
ATOM 1308 O O . SER A 1 163 ? -18.257 34.971 17.680 1.00 32.62 163 SER A O 1
#

Sequence (163 aa):
MDYASLDDFFKSGKHHLQKGPIALIFAEDDVELASTILHHSKLGFTKIIIFTKAMPTLPSEFKNNLVSVYVDLFNSPEISVIINKINILASSQWVYFFYNAEYLFFPFCETRSVAELLNFHSEERREAMLTFVVDLYTKDFTNPAEATSLEYTLANSTGSPAS

Radius of gyration: 17.07 Å; chains: 1; bounding box: 38×51×39 Å

Secondary structure (DSSP, 8-state):
--BSSHHHHHHH-GGGGSSS-EEEEE-SSSTTHHHHHHHHHHTT-SEEEEEESSPPPPPTT--S-EEEEE-BTTTB--HHHHHHHHHHHTTTS-EEEEETTEEEE-TTTTT--HHHHHHHHHHTT-SS---EEEE---S-TT-TTTTT-GGG-------PPP-